Protein AF-A0A954WSJ5-F1 (afdb_monomer)

Foldseek 3Di:
DDDDPVNVVVVVVVVVVPPPPPVPPPVPDQFDQLQQVARATPRPRAHWDWDPPDWDWDAFDPPRHIHTDAPPPTTDTGRPDDPVPQPVPVPDDDDDDDDDDDPDLPDQKDFPDDDPVPAAWTFIDGSHDTDTDGHDDPDD

Solvent-accessible surface area (backbone atoms only — not comparable to full-atom values): 9250 Å² total; per-residue (Å²): 137,84,83,50,70,70,59,53,52,53,53,54,54,59,65,61,69,67,61,73,84,70,69,62,74,65,77,86,57,70,67,42,76,57,25,65,82,47,69,47,23,77,70,57,70,46,71,46,50,63,45,75,67,78,89,45,66,42,86,35,62,92,94,55,57,28,21,71,54,63,86,78,81,69,42,48,82,41,74,75,88,57,74,89,74,49,53,89,79,63,89,51,89,85,86,88,87,82,89,84,86,74,98,65,72,83,49,70,63,47,75,80,45,68,45,59,86,97,72,37,37,36,40,30,39,46,55,85,45,79,48,80,49,65,57,77,76,81,88,129

Sequence (140 aa):
MKISIFTLVVAIHFLFVLGSANAALVHGLISYWDFDGTLIDSQGGYATAHNGGTPAFAAGQAGFGLAVDLDGIDDYVDVTEMNQYDFGSMGSGFSVSAWFKVDGFTKSWQAIIAKGEGSSWRLAILTSHCLWRCKPPPAI

Secondary structure (DSSP, 8-state):
----HHHHHHHHHHHHTTS-----TTTT-------SSS-B-TTT-PBPEEESSSPEEEE-STTS-EEEE--SSS-EEE----GGG-TTSSSS----------S---SSEEEEEEETTTTSEEEEEETTEEEEE-PPPPP-

pLDDT: mean 78.12, std 13.41, range [48.0, 96.12]

Structure (mmCIF, N/CA/C/O backbone):
data_AF-A0A954WSJ5-F1
#
_entry.id   AF-A0A954WSJ5-F1
#
loop_
_atom_site.group_PDB
_atom_site.id
_atom_site.type_symbol
_atom_site.label_atom_id
_atom_site.label_alt_id
_atom_site.label_comp_id
_atom_site.label_asym_id
_atom_site.label_entity_id
_atom_site.label_seq_id
_atom_site.pdbx_PDB_ins_code
_atom_site.Cartn_x
_atom_site.Cartn_y
_atom_site.Cartn_z
_atom_site.occupancy
_atom_site.B_iso_or_equiv
_atom_site.auth_seq_id
_atom_site.auth_comp_id
_atom_site.auth_asym_id
_atom_site.auth_atom_id
_atom_site.pdbx_PDB_model_num
ATOM 1 N N . MET A 1 1 ? -44.072 0.764 -46.571 1.00 50.84 1 MET A N 1
ATOM 2 C CA . MET A 1 1 ? -42.862 1.301 -45.914 1.00 50.84 1 MET A CA 1
ATOM 3 C C . MET A 1 1 ? -41.683 0.412 -46.302 1.00 50.84 1 MET A C 1
ATOM 5 O O . MET A 1 1 ? -41.645 -0.726 -45.860 1.00 50.84 1 MET A O 1
ATOM 9 N N . LYS A 1 2 ? -40.808 0.848 -47.222 1.00 56.06 2 LYS A N 1
ATOM 10 C CA . LYS A 1 2 ? -39.626 0.074 -47.651 1.00 56.06 2 LYS A CA 1
ATOM 11 C C . LYS A 1 2 ? -38.428 0.538 -46.824 1.00 56.06 2 LYS A C 1
ATOM 13 O O . LYS A 1 2 ? -37.977 1.664 -47.002 1.00 56.06 2 LYS A O 1
ATOM 18 N N . ILE A 1 3 ? -37.959 -0.299 -45.904 1.00 51.62 3 ILE A N 1
ATOM 19 C CA . ILE A 1 3 ? -36.728 -0.039 -45.149 1.00 51.62 3 ILE A CA 1
ATOM 20 C C . ILE A 1 3 ? -35.553 -0.318 -46.091 1.00 51.62 3 ILE A C 1
ATOM 22 O O . ILE A 1 3 ? -35.470 -1.397 -46.676 1.00 51.62 3 ILE A O 1
ATOM 26 N N . SER A 1 4 ? -34.689 0.677 -46.294 1.00 70.75 4 SER A N 1
ATOM 27 C CA . SER A 1 4 ? -33.512 0.551 -47.156 1.00 70.75 4 SER A CA 1
ATOM 28 C C . SER A 1 4 ? -32.434 -0.283 -46.464 1.00 70.75 4 SER A C 1
ATOM 30 O O . SER A 1 4 ? -32.201 -0.131 -45.265 1.00 70.75 4 SER A O 1
ATOM 32 N N . ILE A 1 5 ? -31.722 -1.114 -47.232 1.00 68.00 5 ILE A N 1
ATOM 33 C CA . ILE A 1 5 ? -30.538 -1.855 -46.765 1.00 68.00 5 ILE A CA 1
ATOM 34 C C . ILE A 1 5 ? -29.508 -0.914 -46.126 1.00 68.00 5 ILE A C 1
ATOM 36 O O . ILE A 1 5 ? -28.875 -1.274 -45.141 1.00 68.00 5 ILE A O 1
ATOM 40 N N . PHE A 1 6 ? -29.409 0.325 -46.614 1.00 67.25 6 PHE A N 1
ATOM 41 C CA . PHE A 1 6 ? -28.513 1.334 -46.052 1.00 67.25 6 PHE A CA 1
ATOM 42 C C . PHE A 1 6 ? -28.898 1.713 -44.611 1.00 67.25 6 PHE A C 1
ATOM 44 O O . PHE A 1 6 ? -28.040 1.873 -43.750 1.00 67.25 6 PHE A O 1
ATOM 51 N N . THR A 1 7 ? -30.200 1.775 -44.317 1.00 66.00 7 THR A N 1
ATOM 52 C CA . THR A 1 7 ? -30.729 2.039 -42.971 1.00 66.00 7 THR A CA 1
ATOM 53 C C . THR A 1 7 ? -30.497 0.852 -42.031 1.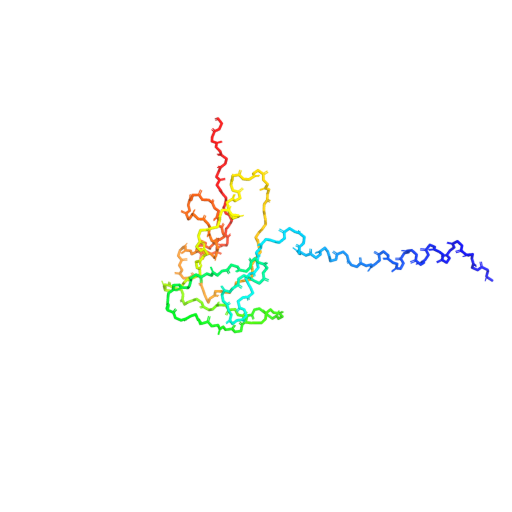00 66.00 7 THR A C 1
ATOM 55 O O . THR A 1 7 ? -30.191 1.051 -40.858 1.00 66.00 7 THR A O 1
ATOM 58 N N . LEU A 1 8 ? -30.578 -0.380 -42.549 1.00 60.38 8 LEU A N 1
ATOM 59 C CA . LEU A 1 8 ? -30.293 -1.601 -41.788 1.00 60.38 8 LEU A CA 1
ATOM 60 C C . LEU A 1 8 ? -28.803 -1.697 -41.406 1.00 60.38 8 LEU A C 1
ATOM 62 O O . LEU A 1 8 ? -28.480 -2.012 -40.266 1.00 60.38 8 LEU A O 1
ATOM 66 N N . VAL A 1 9 ? -27.894 -1.364 -42.331 1.00 65.38 9 VAL A N 1
ATOM 67 C CA . VAL A 1 9 ? -26.439 -1.399 -42.093 1.00 65.38 9 VAL A CA 1
ATOM 68 C C . VAL A 1 9 ? -26.010 -0.343 -41.070 1.00 65.38 9 VAL A C 1
ATOM 70 O O . VAL A 1 9 ? -25.205 -0.652 -40.194 1.00 65.38 9 VAL A O 1
ATOM 73 N N . VAL A 1 10 ? -26.573 0.870 -41.119 1.00 63.75 10 VAL A N 1
ATOM 74 C CA . VAL A 1 10 ? -26.288 1.927 -40.129 1.00 63.75 10 VAL A CA 1
ATOM 75 C C . VAL A 1 10 ? -26.803 1.544 -38.737 1.00 63.75 10 VAL A C 1
ATOM 77 O O . VAL A 1 10 ? -26.084 1.730 -37.760 1.00 63.75 10 VAL A O 1
ATOM 80 N N . ALA A 1 11 ? -27.996 0.946 -38.634 1.00 60.50 11 ALA A N 1
ATOM 81 C CA . ALA A 1 11 ? -28.541 0.483 -37.355 1.00 60.50 11 ALA A CA 1
ATOM 82 C C . ALA A 1 11 ? -27.700 -0.647 -36.731 1.00 60.50 11 ALA A C 1
ATOM 84 O O . ALA A 1 11 ? -27.452 -0.630 -35.528 1.00 60.50 11 ALA A O 1
ATOM 85 N N . ILE A 1 12 ? -27.202 -1.587 -37.546 1.00 59.19 12 ILE A N 1
ATOM 86 C CA . ILE A 1 12 ? -26.319 -2.674 -37.089 1.00 59.19 12 ILE A CA 1
ATOM 87 C C . ILE A 1 12 ? -24.956 -2.128 -36.634 1.00 59.19 12 ILE A C 1
ATOM 89 O O . ILE A 1 12 ? -24.457 -2.552 -35.596 1.00 59.19 12 ILE A O 1
ATOM 93 N N . HIS A 1 13 ? -24.379 -1.145 -37.336 1.00 55.84 13 HIS A N 1
ATOM 94 C CA . HIS A 1 13 ? -23.142 -0.493 -36.884 1.00 55.84 13 HIS A CA 1
ATOM 95 C C . HIS A 1 13 ? -23.346 0.276 -35.569 1.00 55.84 13 HIS A C 1
ATOM 97 O O . HIS A 1 13 ? -22.487 0.220 -34.696 1.00 55.84 13 HIS A O 1
ATOM 103 N N . PHE A 1 14 ? -24.496 0.934 -35.380 1.00 54.94 14 PHE A N 1
ATOM 104 C CA . PHE A 1 14 ? -24.811 1.635 -34.128 1.00 54.94 14 PHE A CA 1
ATOM 105 C C . PHE A 1 14 ? -25.040 0.675 -32.945 1.00 54.94 14 PHE A C 1
ATOM 107 O O . PHE A 1 14 ? -24.695 1.003 -31.814 1.00 54.94 14 PHE A O 1
ATOM 114 N N . LEU A 1 15 ? -25.557 -0.532 -33.205 1.00 53.38 15 LEU A N 1
ATOM 115 C CA . LEU A 1 15 ? -25.706 -1.607 -32.214 1.00 53.38 15 LEU A CA 1
ATOM 116 C C . LEU A 1 15 ? -24.367 -2.249 -31.803 1.00 53.38 15 LEU A C 1
ATOM 118 O O . LEU A 1 15 ? -24.257 -2.727 -30.678 1.00 53.38 15 LEU A O 1
ATOM 122 N N . PHE A 1 16 ? -23.340 -2.223 -32.661 1.00 51.03 16 PHE A N 1
ATOM 123 C CA . PHE A 1 16 ? -21.997 -2.744 -32.347 1.00 51.03 16 PHE A CA 1
ATOM 124 C C . PHE A 1 16 ? -21.085 -1.745 -31.610 1.00 51.03 16 PHE A C 1
ATOM 126 O O . PHE A 1 16 ? -20.122 -2.160 -30.971 1.00 51.03 16 PHE A O 1
ATOM 133 N N . VAL A 1 17 ? -21.385 -0.441 -31.646 1.00 55.03 17 VAL A N 1
ATOM 134 C CA . VAL A 1 17 ? -20.586 0.607 -30.968 1.00 55.03 17 VAL A CA 1
ATOM 135 C C . VAL A 1 17 ? -21.009 0.816 -29.499 1.00 55.03 17 VAL A C 1
ATOM 137 O O . VAL A 1 17 ? -20.375 1.563 -28.762 1.00 55.03 17 VAL A O 1
ATOM 140 N N . LEU A 1 18 ? -22.019 0.082 -29.022 1.00 52.56 18 LEU A N 1
ATOM 141 C CA . LEU A 1 18 ? -22.373 -0.014 -27.598 1.00 52.56 18 LEU A CA 1
ATOM 142 C C . LEU A 1 18 ? -21.604 -1.124 -26.862 1.00 52.56 18 LEU A C 1
ATOM 144 O O . LEU A 1 18 ? -21.992 -1.529 -25.768 1.00 52.56 18 LEU A O 1
ATOM 148 N N . GLY A 1 19 ? -20.514 -1.632 -27.444 1.00 49.47 19 GLY A N 1
ATOM 149 C CA . GLY A 1 19 ? -19.517 -2.358 -26.671 1.00 49.47 19 GLY A CA 1
ATOM 150 C C . GLY A 1 19 ? -18.912 -1.383 -25.674 1.00 49.47 19 GLY A C 1
ATOM 151 O O . GLY A 1 19 ? -18.166 -0.487 -26.065 1.00 49.47 19 GLY A O 1
ATOM 152 N N . SER A 1 20 ? -19.280 -1.513 -24.400 1.00 56.25 20 SER A N 1
ATOM 153 C CA . SER A 1 20 ? -18.702 -0.744 -23.307 1.00 56.25 20 SER A CA 1
ATOM 154 C C . SER A 1 20 ? -17.189 -0.749 -23.484 1.00 56.25 20 SER A C 1
ATOM 156 O O . SER A 1 20 ? -16.576 -1.818 -23.498 1.00 56.25 20 SER A O 1
ATOM 158 N N . ALA A 1 21 ? -16.579 0.428 -23.613 1.00 48.00 21 ALA A N 1
ATOM 159 C CA . ALA A 1 21 ? -15.143 0.579 -23.461 1.00 48.00 21 ALA A CA 1
ATOM 160 C C . ALA A 1 21 ? -14.794 0.345 -21.983 1.00 48.00 21 ALA A C 1
ATOM 162 O O . ALA A 1 21 ? -14.365 1.246 -21.272 1.00 48.00 21 ALA A O 1
ATOM 163 N N . ASN A 1 22 ? -14.989 -0.884 -21.504 1.00 50.62 22 ASN A N 1
ATOM 164 C CA . ASN A 1 22 ? -14.174 -1.420 -20.437 1.00 50.62 22 ASN A CA 1
ATOM 165 C C . ASN A 1 22 ? -12.799 -1.589 -21.074 1.00 50.62 22 ASN A C 1
ATOM 167 O O . ASN A 1 22 ? -12.459 -2.665 -21.562 1.00 50.62 22 ASN A O 1
ATOM 171 N N . ALA A 1 23 ? -12.043 -0.491 -21.164 1.00 49.16 23 ALA A N 1
ATOM 172 C CA . ALA A 1 23 ? -10.608 -0.5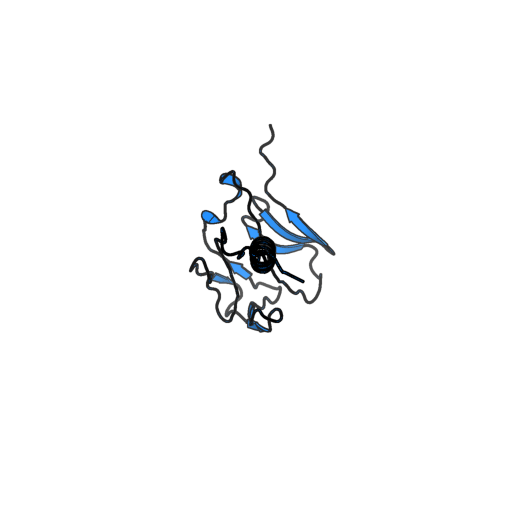89 -21.319 1.00 49.16 23 ALA A CA 1
ATOM 173 C C . ALA A 1 23 ? -10.170 -1.483 -20.165 1.00 49.16 23 ALA A C 1
ATOM 175 O O . ALA A 1 23 ? -10.242 -1.082 -19.003 1.00 49.16 23 ALA A O 1
ATOM 176 N N . ALA A 1 24 ? -9.876 -2.744 -20.474 1.00 57.38 24 ALA A N 1
ATOM 177 C CA . ALA A 1 24 ? -9.422 -3.680 -19.477 1.00 57.38 24 ALA A CA 1
ATOM 178 C C . ALA A 1 24 ? -8.190 -3.018 -18.857 1.00 57.38 24 ALA A C 1
ATOM 180 O O . ALA A 1 24 ? -7.208 -2.775 -19.562 1.00 57.38 24 ALA A O 1
ATOM 181 N N . LEU A 1 25 ? -8.258 -2.688 -17.561 1.00 62.03 25 LEU A N 1
ATOM 182 C CA . LEU A 1 25 ? -7.168 -2.051 -16.806 1.00 62.03 25 LEU A CA 1
ATOM 183 C C . LEU A 1 25 ? -5.857 -2.858 -16.870 1.00 62.03 25 LEU A C 1
ATOM 185 O O . LEU A 1 25 ? -4.827 -2.401 -16.405 1.00 62.03 25 LEU A O 1
ATOM 189 N N . VAL A 1 26 ? -5.908 -4.040 -17.482 1.00 64.69 26 VAL A N 1
ATOM 190 C CA . VAL A 1 26 ? -4.828 -4.963 -17.806 1.00 64.69 26 VAL A CA 1
ATOM 191 C C . VAL A 1 26 ? -3.770 -4.346 -18.732 1.00 64.69 26 VAL A C 1
ATOM 193 O O . VAL A 1 26 ? -2.600 -4.704 -18.626 1.00 64.69 26 VAL A O 1
ATOM 196 N N . HIS A 1 27 ? -4.115 -3.418 -19.638 1.00 73.62 27 HIS A N 1
ATOM 197 C CA . HIS A 1 27 ? -3.100 -2.859 -20.542 1.00 73.62 27 HIS A CA 1
ATOM 198 C C . HIS A 1 27 ? -2.219 -1.828 -19.818 1.00 73.62 27 HIS A C 1
ATOM 200 O O . HIS A 1 27 ? -2.632 -0.693 -19.591 1.00 73.62 27 HIS A O 1
ATOM 206 N N . GLY A 1 28 ? -0.998 -2.241 -19.465 1.00 79.69 28 GLY A N 1
ATOM 207 C CA . GLY A 1 28 ? -0.055 -1.446 -18.669 1.00 79.69 28 GLY A CA 1
ATOM 208 C C . GLY A 1 28 ? -0.095 -1.738 -17.164 1.00 79.69 28 GLY A C 1
ATOM 209 O O . GLY A 1 28 ? 0.627 -1.086 -16.412 1.00 79.69 28 GLY A O 1
ATOM 210 N N . LEU A 1 29 ? -0.895 -2.716 -16.721 1.00 86.19 29 LEU A N 1
ATOM 211 C CA . LEU A 1 29 ? -0.852 -3.224 -15.352 1.00 86.19 29 LEU A CA 1
ATOM 212 C C . LEU A 1 29 ? 0.423 -4.047 -15.163 1.00 86.19 29 LEU A C 1
ATOM 214 O O . LEU A 1 29 ? 0.615 -5.057 -15.832 1.00 86.19 29 LEU A O 1
ATOM 218 N N . ILE A 1 30 ? 1.291 -3.605 -14.259 1.00 84.38 30 ILE A N 1
ATOM 219 C CA . ILE A 1 30 ? 2.564 -4.287 -13.974 1.00 84.38 30 ILE A CA 1
ATOM 220 C C . ILE A 1 30 ? 2.543 -5.070 -12.659 1.00 84.38 30 ILE A C 1
ATOM 222 O O . ILE A 1 30 ? 3.467 -5.831 -12.398 1.00 84.38 30 ILE A O 1
ATOM 226 N N . SER A 1 31 ? 1.531 -4.844 -11.816 1.00 87.12 31 SER A N 1
ATOM 227 C CA . SER A 1 31 ? 1.410 -5.471 -10.502 1.00 87.12 31 SER A CA 1
ATOM 228 C C . SER A 1 31 ? -0.024 -5.388 -9.981 1.00 87.12 31 SER A C 1
ATOM 230 O O . SER A 1 31 ? -0.671 -4.348 -10.130 1.00 87.12 31 SER A O 1
ATOM 232 N N . TYR A 1 32 ? -0.517 -6.470 -9.375 1.00 89.56 32 TYR A N 1
ATOM 233 C CA . TYR A 1 32 ? -1.838 -6.547 -8.755 1.00 89.56 32 TYR A CA 1
ATOM 234 C C . TYR A 1 32 ? -1.837 -7.507 -7.561 1.00 89.56 32 TYR A C 1
ATOM 236 O O . TYR A 1 32 ? -1.742 -8.729 -7.700 1.00 89.56 32 TYR A O 1
ATOM 244 N N . TRP A 1 33 ? -2.000 -6.927 -6.379 1.00 90.19 33 TRP A N 1
ATOM 245 C CA . TRP A 1 33 ? -2.083 -7.639 -5.111 1.00 90.19 33 TRP A CA 1
ATOM 246 C C . TRP A 1 33 ? -3.555 -7.745 -4.723 1.00 90.19 33 TRP A C 1
ATOM 248 O O . TRP A 1 33 ? -4.150 -6.764 -4.274 1.00 90.19 33 TRP A O 1
ATOM 258 N N . ASP A 1 34 ? -4.155 -8.906 -4.976 1.00 91.44 34 ASP A N 1
ATOM 259 C CA . ASP A 1 34 ? -5.550 -9.183 -4.616 1.00 91.44 34 ASP A CA 1
ATOM 260 C C . ASP A 1 34 ? -5.705 -9.517 -3.126 1.00 91.44 34 ASP A C 1
ATOM 262 O O . ASP A 1 34 ? -6.739 -9.218 -2.539 1.00 91.44 34 ASP A O 1
ATOM 266 N N . PHE A 1 35 ? -4.650 -10.059 -2.510 1.00 93.19 35 PHE A N 1
ATOM 267 C CA . PHE A 1 35 ? -4.620 -10.527 -1.129 1.00 93.19 35 PHE A CA 1
ATOM 268 C C . PHE A 1 35 ? -5.697 -11.573 -0.811 1.00 93.19 35 PHE A C 1
ATOM 270 O O . PHE A 1 35 ? -6.167 -11.669 0.326 1.00 93.19 35 PHE A O 1
ATOM 277 N N . ASP A 1 36 ? -6.047 -12.409 -1.795 1.00 93.12 36 ASP A N 1
ATOM 278 C CA . ASP A 1 36 ? -7.060 -13.455 -1.628 1.00 93.12 36 ASP A CA 1
ATOM 279 C C . ASP A 1 36 ? -6.459 -14.725 -0.996 1.00 93.12 36 ASP A C 1
ATOM 281 O O . ASP A 1 36 ? 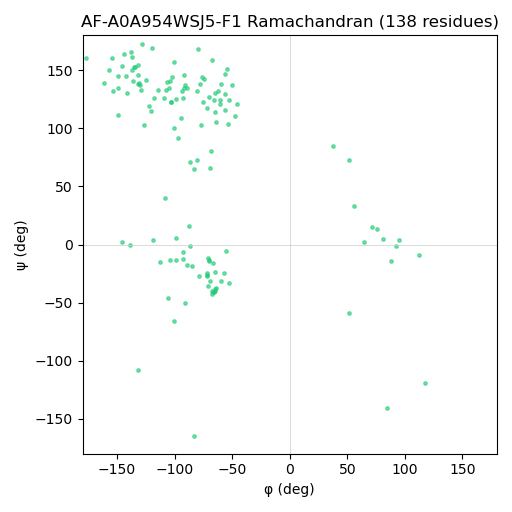-6.314 -15.777 -1.617 1.00 93.12 36 ASP A O 1
ATOM 285 N N . GLY A 1 37 ? -6.012 -14.595 0.258 1.00 92.00 37 GLY A N 1
ATOM 286 C CA . GLY A 1 37 ? -5.387 -15.677 1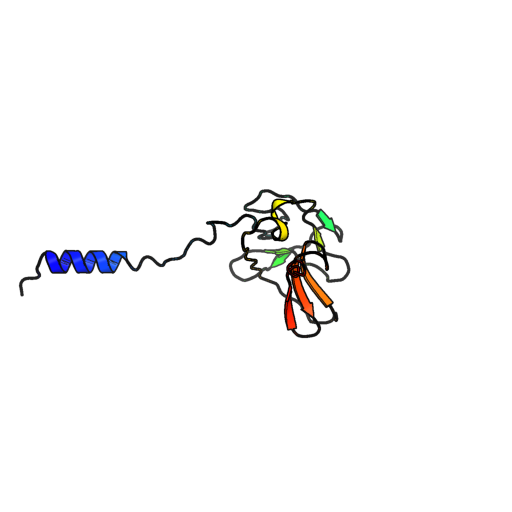.029 1.00 92.00 37 GLY A CA 1
ATOM 287 C C . GLY A 1 37 ? -3.907 -15.921 0.717 1.00 92.00 37 GLY A C 1
ATOM 288 O O . GLY A 1 37 ? -3.308 -16.851 1.260 1.00 92.00 37 GLY A O 1
ATOM 289 N N . THR A 1 38 ? -3.294 -15.094 -0.133 1.00 90.06 38 THR A N 1
ATOM 290 C CA . THR A 1 38 ? -1.852 -15.118 -0.405 1.00 90.06 38 THR A CA 1
ATOM 291 C C . THR A 1 38 ? -1.289 -13.700 -0.456 1.00 90.06 38 THR A C 1
ATOM 293 O O . THR A 1 38 ? -2.028 -12.737 -0.637 1.00 90.06 38 THR A O 1
ATOM 296 N N . LEU A 1 39 ? 0.031 -13.567 -0.318 1.00 89.75 39 LEU A N 1
ATOM 297 C CA . LEU A 1 39 ? 0.746 -12.306 -0.534 1.00 89.75 39 LEU A CA 1
ATOM 298 C C . LEU A 1 39 ? 1.582 -12.360 -1.819 1.00 89.75 39 LEU A C 1
ATOM 300 O O . LEU A 1 39 ? 2.744 -11.964 -1.844 1.00 89.75 39 LEU A O 1
ATOM 304 N N . ILE A 1 40 ? 1.030 -12.965 -2.867 1.00 87.75 40 ILE A N 1
ATOM 305 C CA . ILE A 1 40 ? 1.693 -13.093 -4.163 1.00 87.75 40 ILE A CA 1
ATOM 306 C C . ILE A 1 40 ? 1.043 -12.103 -5.122 1.00 87.75 40 ILE A C 1
ATOM 308 O O . ILE A 1 40 ? -0.180 -12.015 -5.198 1.00 87.75 40 ILE A O 1
ATOM 312 N N . ASP A 1 41 ? 1.859 -11.373 -5.876 1.00 88.06 41 ASP A N 1
ATOM 313 C CA . ASP A 1 41 ? 1.368 -10.543 -6.969 1.00 88.06 41 ASP A CA 1
ATOM 314 C C . ASP A 1 41 ? 0.755 -11.433 -8.055 1.00 88.06 41 ASP A C 1
ATOM 316 O O . ASP A 1 41 ? 1.456 -12.193 -8.729 1.00 88.06 41 ASP A O 1
ATOM 320 N N . SER A 1 42 ? -0.554 -11.318 -8.249 1.00 88.38 42 SER A N 1
ATOM 321 C CA . SER A 1 42 ? -1.317 -12.124 -9.205 1.00 88.38 42 SER A CA 1
ATOM 322 C C . SER A 1 42 ? -1.018 -11.791 -10.676 1.00 88.38 42 SER A C 1
ATOM 324 O O . SER A 1 42 ? -1.377 -12.565 -11.563 1.00 88.38 42 SER A O 1
ATOM 326 N N . GLN A 1 43 ? -0.362 -10.657 -10.960 1.00 86.25 43 GLN A N 1
ATOM 327 C CA . GLN A 1 43 ? 0.047 -10.258 -12.314 1.00 86.25 43 GLN A CA 1
ATOM 328 C C . GLN A 1 43 ? 1.549 -10.421 -12.526 1.00 86.25 43 GLN A C 1
ATOM 330 O O . GLN A 1 43 ? 1.977 -10.958 -13.545 1.00 86.25 43 GLN A O 1
ATOM 335 N N . GLY A 1 44 ? 2.348 -9.957 -11.567 1.00 77.56 44 GLY A N 1
ATOM 336 C CA . GLY A 1 44 ? 3.806 -9.947 -11.654 1.00 77.56 44 GLY A CA 1
ATOM 337 C C . GLY A 1 44 ? 4.499 -11.211 -11.130 1.00 77.56 44 GLY A C 1
ATOM 338 O O . GLY A 1 44 ? 5.663 -11.445 -11.450 1.00 77.56 44 GLY A O 1
ATOM 339 N N . GLY A 1 45 ? 3.812 -12.042 -10.335 1.00 74.62 45 GLY A N 1
ATOM 340 C CA . GLY A 1 45 ? 4.375 -13.257 -9.726 1.00 74.62 45 GLY A CA 1
ATOM 341 C C . GLY A 1 45 ? 5.389 -12.991 -8.607 1.00 74.62 45 GLY A C 1
ATOM 342 O O . GLY A 1 45 ? 6.152 -13.875 -8.219 1.00 74.62 45 GLY A O 1
ATOM 343 N N . TYR A 1 46 ? 5.429 -11.763 -8.107 1.00 76.38 46 TYR A N 1
ATOM 344 C CA . TYR A 1 46 ? 6.360 -11.306 -7.092 1.00 76.38 46 TYR A CA 1
ATOM 345 C C . TYR A 1 46 ? 5.911 -11.727 -5.692 1.00 76.38 46 TYR A C 1
ATOM 347 O O . TYR A 1 46 ? 4.754 -11.541 -5.319 1.00 76.38 46 TYR A O 1
ATOM 355 N N . ALA A 1 47 ? 6.837 -12.283 -4.910 1.00 66.19 47 ALA A N 1
ATOM 356 C CA . ALA A 1 47 ? 6.600 -12.629 -3.514 1.00 66.19 47 ALA A CA 1
ATOM 357 C C . ALA A 1 47 ? 6.980 -11.457 -2.601 1.00 66.19 47 ALA A C 1
ATOM 359 O O . ALA A 1 47 ? 8.029 -10.837 -2.782 1.00 66.19 47 ALA A O 1
ATOM 360 N N . THR A 1 48 ? 6.146 -11.182 -1.604 1.00 70.75 48 THR A N 1
ATOM 361 C CA . THR A 1 48 ? 6.446 -10.229 -0.527 1.00 70.75 48 THR A CA 1
ATOM 362 C C . THR A 1 48 ? 6.885 -10.928 0.745 1.00 70.75 48 THR A C 1
ATOM 364 O O . THR A 1 48 ? 6.491 -12.066 1.007 1.00 70.75 48 THR A O 1
ATOM 367 N N . ALA A 1 49 ? 7.606 -10.201 1.592 1.00 72.69 49 ALA A N 1
ATOM 368 C CA . ALA A 1 49 ? 7.710 -10.533 3.002 1.00 72.69 49 ALA A CA 1
ATOM 369 C C . ALA A 1 49 ? 6.570 -9.843 3.765 1.00 72.69 49 ALA A C 1
ATOM 371 O O . ALA A 1 49 ? 6.304 -8.663 3.554 1.00 72.69 49 ALA A O 1
ATOM 372 N N . HIS A 1 50 ? 5.904 -10.565 4.661 1.00 81.38 50 HIS A N 1
ATOM 373 C CA . HIS A 1 50 ? 5.080 -9.939 5.689 1.00 81.38 50 HIS A CA 1
ATOM 374 C C . HIS A 1 50 ? 5.916 -9.769 6.945 1.00 81.38 50 HIS A C 1
ATOM 376 O O . HIS A 1 50 ? 6.599 -10.703 7.372 1.00 81.38 50 HIS A O 1
ATOM 382 N N . ASN A 1 51 ? 5.862 -8.575 7.515 1.00 78.50 51 ASN A N 1
ATOM 383 C CA . ASN A 1 51 ? 6.357 -8.320 8.855 1.00 78.50 51 ASN A CA 1
ATOM 384 C C . ASN A 1 51 ? 5.163 -8.254 9.811 1.00 78.50 51 ASN A C 1
ATOM 386 O O . ASN A 1 51 ? 4.113 -7.782 9.385 1.00 78.50 51 ASN A O 1
ATOM 390 N N . GLY A 1 52 ? 5.332 -8.751 11.040 1.00 74.12 52 GLY A N 1
ATOM 391 C CA . GLY A 1 52 ? 4.237 -8.945 12.007 1.00 74.12 52 GLY A CA 1
ATOM 392 C C . GLY A 1 52 ? 3.904 -10.410 12.336 1.00 74.12 52 GLY A C 1
ATOM 393 O O . GLY A 1 52 ? 3.209 -10.714 13.302 1.00 74.12 52 GLY A O 1
ATOM 394 N N . GLY A 1 53 ? 4.490 -11.369 11.605 1.00 81.44 53 GLY A N 1
ATOM 395 C CA . GLY A 1 53 ? 4.376 -12.802 11.895 1.00 81.44 53 GLY A CA 1
ATOM 396 C C . GLY A 1 53 ? 3.699 -13.594 10.780 1.00 81.44 53 GLY A C 1
ATOM 397 O O . GLY A 1 53 ? 4.247 -13.706 9.686 1.00 81.44 53 GLY A O 1
ATOM 398 N N . THR A 1 54 ? 2.563 -14.234 11.075 1.00 84.38 54 THR A N 1
ATOM 399 C CA . THR A 1 54 ? 1.774 -14.957 10.059 1.00 84.38 54 THR A CA 1
ATOM 400 C C . THR A 1 54 ? 0.711 -14.019 9.496 1.00 84.38 54 THR A C 1
ATOM 402 O O . THR A 1 54 ? -0.078 -13.518 10.294 1.00 84.38 54 THR A O 1
ATOM 405 N N . PRO A 1 55 ? 0.629 -13.832 8.164 1.00 87.81 55 PRO A N 1
ATOM 406 C CA . PRO A 1 55 ? -0.362 -12.946 7.567 1.00 87.81 55 PRO A CA 1
ATOM 407 C C . PRO A 1 55 ? -1.785 -13.334 7.964 1.00 87.81 55 PRO A C 1
ATOM 409 O O . PRO A 1 55 ? -2.189 -14.492 7.805 1.00 87.81 55 PRO A O 1
ATOM 412 N N . ALA A 1 56 ? -2.547 -12.356 8.439 1.00 92.94 56 ALA A N 1
ATOM 413 C CA . ALA A 1 56 ? -3.978 -12.485 8.644 1.00 92.94 56 ALA A CA 1
ATOM 414 C C . ALA A 1 56 ? -4.735 -12.029 7.389 1.00 92.94 56 ALA A C 1
ATOM 416 O O . ALA A 1 56 ? -4.322 -11.106 6.684 1.00 92.94 56 ALA A O 1
ATOM 417 N N . PHE A 1 57 ? -5.861 -12.686 7.114 1.00 94.50 57 PHE A N 1
ATOM 418 C CA . PHE A 1 57 ? -6.754 -12.331 6.015 1.00 94.50 57 PHE A CA 1
ATOM 419 C C . PHE A 1 57 ? -8.189 -12.231 6.523 1.00 94.50 57 PHE A C 1
ATOM 421 O O . PHE A 1 57 ? -8.656 -13.091 7.275 1.00 94.50 57 PHE A O 1
ATOM 428 N N . ALA A 1 58 ? -8.896 -11.199 6.075 1.00 95.38 58 ALA A N 1
ATOM 429 C CA . ALA A 1 58 ? -10.285 -10.929 6.422 1.00 95.38 58 ALA A CA 1
ATOM 430 C C . ALA A 1 58 ? -11.126 -10.712 5.158 1.00 95.38 58 ALA A C 1
ATOM 432 O O . ALA A 1 58 ? -10.601 -10.639 4.049 1.00 95.38 58 ALA A O 1
ATOM 433 N N . ALA A 1 59 ? -12.449 -10.611 5.307 1.00 95.62 59 ALA A N 1
ATOM 434 C CA . ALA A 1 59 ? -13.323 -10.287 4.182 1.00 95.62 59 ALA A CA 1
ATOM 435 C C . ALA A 1 59 ? -12.953 -8.913 3.595 1.00 95.62 59 ALA A C 1
ATOM 437 O O . ALA A 1 59 ? -12.994 -7.900 4.298 1.00 95.62 59 ALA A O 1
ATOM 438 N N . GLY A 1 60 ? -12.600 -8.895 2.310 1.00 94.50 60 GLY A N 1
ATOM 439 C CA . GLY A 1 60 ? -12.216 -7.694 1.589 1.00 94.50 60 GLY A CA 1
ATOM 440 C C . GLY A 1 60 ? -13.410 -6.893 1.075 1.00 94.50 60 GLY A C 1
ATOM 441 O O . GLY A 1 60 ? -14.566 -7.078 1.472 1.00 94.50 60 GLY A O 1
ATOM 442 N N . GLN A 1 61 ? -13.121 -5.978 0.150 1.00 92.44 61 GLN A N 1
ATOM 443 C CA . GLN A 1 61 ? -14.152 -5.218 -0.549 1.00 92.44 61 GLN A CA 1
ATOM 444 C C . GLN A 1 61 ? -15.087 -6.168 -1.311 1.00 92.44 61 GLN A C 1
ATOM 446 O O . GLN A 1 61 ? -14.643 -7.108 -1.970 1.00 92.44 61 GLN A O 1
ATOM 451 N N . ALA A 1 62 ? -16.396 -5.902 -1.263 1.00 91.50 62 ALA A N 1
ATOM 452 C CA . ALA A 1 62 ? -17.386 -6.732 -1.944 1.00 91.50 62 ALA A CA 1
ATOM 453 C C . ALA A 1 62 ? -17.038 -6.915 -3.434 1.00 91.50 62 ALA A C 1
ATOM 455 O O . ALA A 1 62 ? -16.872 -5.937 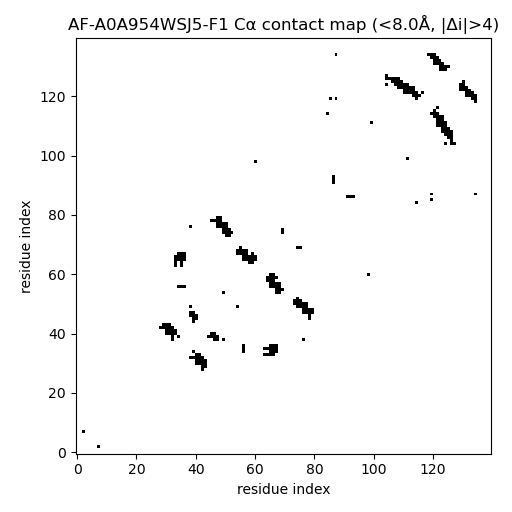-4.164 1.00 91.50 62 ALA A O 1
ATOM 456 N N . GLY A 1 63 ? -16.939 -8.175 -3.868 1.00 90.56 63 GLY A N 1
ATOM 457 C CA . GLY A 1 63 ? -16.547 -8.546 -5.232 1.00 90.56 63 GLY A CA 1
ATOM 458 C C . GLY A 1 63 ? -15.049 -8.796 -5.447 1.00 90.56 63 GLY A C 1
ATOM 459 O O . GLY A 1 63 ? -14.688 -9.165 -6.559 1.00 90.56 63 GLY A O 1
ATOM 460 N N . PHE A 1 64 ? -14.203 -8.638 -4.420 1.00 89.38 64 PHE A N 1
ATOM 461 C CA . PHE A 1 64 ? -12.743 -8.798 -4.520 1.00 89.38 64 PHE A CA 1
ATOM 462 C C . PHE A 1 64 ? -12.149 -9.911 -3.636 1.00 89.38 64 PHE A C 1
ATOM 464 O O . PHE A 1 64 ? -10.940 -10.085 -3.647 1.00 89.38 64 PHE A O 1
ATOM 471 N N . GLY A 1 65 ? -12.970 -10.685 -2.916 1.00 94.06 65 GLY A N 1
ATOM 472 C CA . GLY A 1 65 ? -12.493 -11.811 -2.098 1.00 94.06 65 GLY A CA 1
ATOM 473 C C . GLY A 1 65 ? -12.016 -11.386 -0.709 1.00 94.06 65 GLY A C 1
ATOM 474 O O . GLY A 1 65 ? -12.671 -10.571 -0.048 1.00 94.06 65 GLY A O 1
ATOM 475 N N . LEU A 1 66 ? -10.926 -11.988 -0.238 1.00 96.12 66 LEU A N 1
ATOM 476 C CA . LEU A 1 66 ? -10.266 -11.601 1.006 1.00 96.12 66 LEU A CA 1
ATOM 477 C C . LEU A 1 66 ? -9.386 -10.355 0.813 1.00 96.12 66 LEU A C 1
ATOM 479 O O . LEU A 1 66 ? -9.148 -9.888 -0.295 1.00 96.12 66 LEU A O 1
ATOM 483 N N . ALA A 1 67 ? -8.944 -9.785 1.926 1.00 95.31 67 ALA A N 1
ATOM 484 C CA . ALA A 1 67 ? -7.926 -8.750 1.983 1.00 95.31 67 ALA A CA 1
ATOM 485 C C . ALA A 1 67 ? -6.935 -9.090 3.097 1.00 95.31 67 ALA A C 1
ATOM 487 O O . ALA A 1 67 ? -7.307 -9.740 4.079 1.00 95.31 67 ALA A O 1
ATOM 488 N N . VAL A 1 68 ? -5.693 -8.624 2.961 1.00 94.50 68 VAL A N 1
ATOM 489 C CA . VAL A 1 68 ? -4.720 -8.685 4.055 1.00 94.50 68 VAL A CA 1
ATOM 490 C C . VAL A 1 68 ? -5.204 -7.791 5.196 1.00 94.50 68 VAL A C 1
ATOM 492 O O . VAL A 1 68 ? -5.603 -6.646 4.969 1.00 94.50 68 VAL A O 1
ATOM 495 N N . ASP A 1 69 ? -5.205 -8.338 6.405 1.00 93.94 69 ASP A N 1
ATOM 496 C CA . ASP A 1 69 ? -5.532 -7.613 7.627 1.00 93.94 69 ASP A CA 1
ATOM 497 C C . ASP A 1 69 ? -4.225 -7.199 8.308 1.00 93.94 69 ASP A C 1
ATOM 499 O O . ASP A 1 69 ? -3.341 -8.033 8.499 1.00 93.94 69 ASP A O 1
ATOM 503 N N . LEU A 1 70 ? -4.084 -5.903 8.588 1.00 91.81 70 LEU A N 1
ATOM 504 C CA . LEU A 1 70 ? -2.887 -5.308 9.181 1.00 91.81 70 LEU A CA 1
ATOM 505 C C . LEU A 1 70 ? -3.304 -4.609 10.474 1.00 91.81 70 LEU A C 1
ATOM 507 O O . LEU A 1 70 ? -4.098 -3.665 10.439 1.00 91.81 70 LEU A O 1
ATOM 511 N N . ASP A 1 71 ? -2.748 -5.036 11.604 1.00 87.81 71 ASP A N 1
ATOM 512 C CA . ASP A 1 71 ? -3.207 -4.632 12.938 1.00 87.81 71 ASP A CA 1
ATOM 513 C C . ASP A 1 71 ? -2.909 -3.164 13.323 1.00 87.81 71 ASP A C 1
ATOM 515 O O . ASP A 1 71 ? -3.441 -2.630 14.303 1.00 87.81 71 ASP A O 1
ATOM 519 N N . GLY A 1 72 ? -2.067 -2.479 12.543 1.00 84.88 72 GLY A N 1
ATOM 520 C CA . GLY A 1 72 ? -1.673 -1.088 12.770 1.00 84.88 72 GLY A CA 1
ATOM 521 C C . GLY A 1 72 ? -0.663 -0.879 13.908 1.00 84.88 72 GLY A C 1
ATOM 522 O O . GLY A 1 72 ? -0.469 0.268 14.347 1.00 84.88 72 GLY A O 1
ATOM 523 N N . ILE A 1 73 ? -0.029 -1.951 14.389 1.00 86.12 73 ILE A N 1
ATOM 524 C CA . ILE A 1 73 ? 1.047 -1.942 15.383 1.00 86.12 73 ILE A CA 1
ATOM 525 C C . ILE A 1 73 ? 2.395 -2.112 14.680 1.00 86.12 73 ILE A C 1
ATOM 527 O O . ILE A 1 73 ? 3.189 -1.165 14.684 1.00 86.12 73 ILE A O 1
ATOM 531 N N . ASP A 1 74 ? 2.639 -3.271 14.071 1.00 86.31 74 ASP A N 1
ATOM 532 C CA . ASP A 1 74 ? 3.880 -3.602 13.358 1.00 86.31 74 ASP A CA 1
ATOM 533 C C . ASP A 1 74 ? 3.669 -4.368 12.040 1.00 86.31 74 ASP A C 1
ATOM 535 O O . ASP A 1 74 ? 4.640 -4.596 11.311 1.00 86.31 74 ASP A O 1
ATOM 539 N N . ASP A 1 75 ? 2.416 -4.654 11.678 1.00 90.19 75 ASP A N 1
ATOM 540 C CA . ASP A 1 75 ? 2.076 -5.348 10.443 1.00 90.19 75 ASP A CA 1
ATOM 541 C C . ASP A 1 75 ? 2.308 -4.500 9.184 1.00 90.19 75 ASP A C 1
ATOM 543 O O . ASP A 1 75 ? 1.763 -3.401 9.018 1.00 90.19 75 ASP A O 1
ATOM 547 N N . TYR A 1 76 ? 3.055 -5.054 8.227 1.00 89.56 76 TYR A N 1
ATOM 548 C CA . TYR A 1 76 ? 3.105 -4.540 6.857 1.00 89.56 76 TYR A CA 1
ATOM 549 C C . TYR A 1 76 ? 3.473 -5.625 5.843 1.00 89.56 76 TYR A C 1
ATOM 551 O O . TYR A 1 76 ? 4.031 -6.674 6.172 1.00 89.56 76 TYR A O 1
ATOM 559 N N . VAL A 1 77 ? 3.152 -5.354 4.577 1.00 90.50 77 VAL A N 1
ATOM 560 C CA . VAL A 1 77 ? 3.589 -6.151 3.428 1.00 90.50 77 VAL A CA 1
ATOM 561 C C . VAL A 1 77 ? 4.726 -5.405 2.737 1.00 90.50 77 VAL A C 1
ATOM 563 O O . VAL A 1 77 ? 4.563 -4.257 2.325 1.00 90.50 77 VAL A O 1
ATOM 566 N N . ASP A 1 78 ? 5.879 -6.056 2.621 1.00 88.00 78 ASP A N 1
ATOM 567 C CA . ASP A 1 78 ? 7.076 -5.521 1.981 1.00 88.00 78 ASP A CA 1
ATOM 568 C C . ASP A 1 78 ? 7.348 -6.217 0.651 1.00 88.00 78 ASP A C 1
ATOM 570 O O . ASP A 1 78 ? 7.484 -7.441 0.570 1.00 88.00 78 ASP A O 1
ATOM 574 N N . VAL A 1 79 ? 7.476 -5.412 -0.397 1.00 83.06 79 VAL A N 1
ATOM 575 C CA . VAL A 1 79 ? 7.859 -5.865 -1.728 1.00 83.06 79 VAL A CA 1
ATOM 576 C C . VAL A 1 79 ? 9.363 -5.634 -1.884 1.00 83.06 79 VAL A C 1
ATOM 578 O O . VAL A 1 79 ? 9.805 -4.553 -2.285 1.00 83.06 79 VAL A O 1
ATOM 581 N N . THR A 1 80 ? 10.161 -6.647 -1.540 1.00 72.50 80 THR A N 1
ATOM 582 C CA . THR A 1 80 ? 11.623 -6.526 -1.498 1.00 72.50 80 THR A CA 1
ATOM 583 C C . THR A 1 80 ? 12.214 -6.284 -2.894 1.00 72.50 80 THR A C 1
ATOM 585 O O . THR A 1 80 ? 11.981 -7.054 -3.821 1.00 72.50 80 THR A O 1
ATOM 588 N N . GLU A 1 81 ? 12.975 -5.190 -3.018 1.00 64.81 81 GLU A N 1
ATOM 589 C CA . GLU A 1 81 ? 13.769 -4.750 -4.181 1.00 64.81 81 GLU A CA 1
ATOM 590 C C . GLU A 1 81 ? 13.166 -4.987 -5.574 1.00 64.81 81 GLU A C 1
ATOM 592 O O . GLU A 1 81 ? 13.536 -5.908 -6.301 1.00 64.81 81 GLU A O 1
ATOM 597 N N . MET A 1 82 ? 12.317 -4.055 -6.019 1.00 66.69 82 MET A N 1
ATOM 598 C CA . MET A 1 82 ? 11.820 -4.053 -7.398 1.00 66.69 82 MET A CA 1
ATOM 599 C C . MET A 1 82 ? 12.045 -2.709 -8.082 1.00 66.69 82 MET A C 1
ATOM 601 O O . MET A 1 82 ? 11.309 -1.739 -7.886 1.00 66.69 82 MET A O 1
ATOM 605 N N . ASN A 1 83 ? 13.070 -2.682 -8.936 1.00 72.50 83 ASN A N 1
ATOM 606 C CA . ASN A 1 83 ? 13.416 -1.541 -9.791 1.00 72.50 83 ASN A CA 1
ATOM 607 C C . ASN A 1 83 ? 12.255 -1.115 -10.703 1.00 72.50 83 ASN A C 1
ATOM 609 O O . ASN A 1 83 ? 12.172 0.044 -11.089 1.00 72.50 83 ASN A O 1
ATOM 613 N N . GLN A 1 84 ? 11.321 -2.021 -11.007 1.00 72.75 84 GLN A N 1
ATOM 614 C CA . GLN A 1 84 ? 10.146 -1.727 -11.832 1.00 72.75 84 GLN A CA 1
ATOM 615 C C . GLN A 1 84 ? 9.147 -0.755 -11.182 1.00 72.75 84 GLN A C 1
ATOM 617 O O . GLN A 1 84 ? 8.311 -0.193 -11.881 1.00 72.75 84 GLN A O 1
ATOM 622 N N . TYR A 1 85 ? 9.238 -0.536 -9.863 1.00 74.62 85 TYR A N 1
ATOM 623 C CA . TYR A 1 85 ? 8.439 0.465 -9.144 1.00 74.62 85 TYR A CA 1
ATOM 624 C C . TYR A 1 85 ? 9.201 1.775 -8.903 1.00 74.62 85 TYR A C 1
ATOM 626 O O . TYR A 1 85 ? 8.700 2.673 -8.212 1.00 74.62 85 TYR A O 1
ATOM 634 N N . ASP A 1 86 ? 10.416 1.907 -9.450 1.00 72.88 86 ASP A N 1
ATOM 635 C CA . ASP A 1 86 ? 11.116 3.187 -9.526 1.00 72.88 86 ASP A CA 1
ATOM 636 C C . ASP A 1 86 ? 10.606 4.017 -10.711 1.00 72.88 86 ASP A C 1
ATOM 638 O O . ASP A 1 86 ? 11.272 4.221 -11.725 1.00 72.88 86 ASP A O 1
ATOM 642 N N . PHE A 1 87 ? 9.392 4.539 -10.561 1.00 71.94 87 PHE A N 1
ATOM 643 C CA . PHE A 1 87 ? 8.778 5.412 -11.560 1.00 71.94 87 PHE A CA 1
ATOM 644 C C . PHE A 1 87 ? 9.442 6.797 -11.640 1.00 71.94 87 PHE A C 1
ATOM 646 O O . PHE A 1 87 ? 9.192 7.546 -12.581 1.00 71.94 87 PHE A O 1
ATOM 653 N N . GLY A 1 88 ? 10.287 7.162 -10.666 1.00 61.03 88 GLY A N 1
ATOM 654 C CA . GLY A 1 88 ? 10.961 8.463 -10.632 1.00 61.03 88 GLY A CA 1
ATOM 655 C C . GLY A 1 88 ? 12.060 8.607 -11.687 1.00 61.03 88 GLY A C 1
ATOM 656 O O . GLY A 1 88 ? 12.358 9.723 -12.107 1.00 61.03 88 GLY A O 1
ATOM 657 N N . SER A 1 89 ? 12.626 7.485 -12.134 1.00 57.09 89 SER A N 1
ATOM 658 C CA . SER A 1 89 ? 13.742 7.430 -13.086 1.00 57.09 89 SER A CA 1
ATOM 659 C C . SER A 1 89 ? 13.299 7.155 -14.532 1.00 57.09 89 SER A C 1
ATOM 661 O O . SER A 1 89 ? 14.093 7.313 -15.456 1.00 57.09 89 SER A O 1
ATOM 663 N N . MET A 1 90 ? 12.044 6.738 -14.750 1.00 56.34 90 MET A N 1
ATOM 664 C CA . MET A 1 90 ? 11.600 6.153 -16.026 1.00 56.34 90 MET A CA 1
ATOM 665 C C . MET A 1 90 ? 11.007 7.138 -17.042 1.00 56.34 90 MET A C 1
ATOM 667 O O . MET A 1 90 ? 10.733 6.746 -18.173 1.00 56.34 90 MET A O 1
ATOM 671 N N . GLY A 1 91 ? 10.805 8.412 -16.687 1.00 59.69 91 GLY A N 1
ATOM 672 C CA . GLY A 1 91 ? 10.251 9.420 -17.609 1.00 59.69 91 GLY A CA 1
ATOM 673 C C . GLY A 1 91 ? 8.804 9.158 -18.065 1.00 59.69 91 GLY A C 1
ATOM 674 O O . GLY A 1 91 ? 8.259 9.938 -18.844 1.00 59.69 91 GLY A O 1
ATOM 675 N N . SER A 1 92 ? 8.172 8.092 -17.571 1.00 68.00 92 SER A N 1
ATOM 676 C CA . SER A 1 92 ? 6.784 7.713 -17.809 1.00 68.00 92 SER A CA 1
ATOM 677 C C . SER A 1 92 ? 5.939 7.975 -16.560 1.00 68.00 92 SER A C 1
ATOM 679 O O . SER A 1 92 ? 6.366 7.756 -15.427 1.00 68.00 92 SER A O 1
ATOM 681 N N . GLY A 1 93 ? 4.721 8.480 -16.763 1.00 77.38 93 GLY A N 1
ATOM 682 C CA . GLY A 1 93 ? 3.734 8.576 -15.690 1.00 77.38 93 GLY A CA 1
ATOM 683 C C . GLY A 1 93 ? 3.266 7.189 -15.250 1.00 77.38 93 GLY A C 1
ATOM 684 O O . GLY A 1 93 ? 3.357 6.223 -16.005 1.00 77.38 93 GLY A O 1
ATOM 685 N N . PHE A 1 94 ? 2.727 7.099 -14.039 1.00 82.06 94 PHE A N 1
ATOM 686 C CA . PHE A 1 94 ? 2.163 5.867 -13.498 1.00 82.06 94 PHE A CA 1
ATOM 687 C C . PHE A 1 94 ? 0.851 6.157 -12.771 1.00 82.06 94 PHE A C 1
ATOM 689 O O . PHE A 1 94 ? 0.511 7.309 -12.494 1.00 82.06 94 PHE A O 1
ATOM 696 N N . SER A 1 95 ? 0.092 5.106 -12.483 1.00 85.75 95 SER A N 1
ATOM 697 C CA . SER A 1 95 ? -1.141 5.173 -11.703 1.00 85.75 95 SER A CA 1
ATOM 698 C C . SER A 1 95 ? -1.119 4.101 -10.625 1.00 85.75 95 SER A C 1
ATOM 700 O O . SER A 1 95 ? -0.579 3.018 -10.833 1.00 85.75 95 SER A O 1
ATOM 702 N N . VAL A 1 96 ? -1.703 4.419 -9.474 1.00 87.12 96 VAL A N 1
ATOM 703 C CA . VAL A 1 96 ? -1.882 3.495 -8.353 1.00 87.12 96 VAL A CA 1
ATOM 704 C C . VAL A 1 96 ? -3.347 3.556 -7.946 1.00 87.12 96 VAL A C 1
ATOM 706 O O . VAL A 1 96 ? -3.904 4.643 -7.793 1.00 87.12 96 VAL A O 1
ATOM 709 N N . SER A 1 97 ? -3.964 2.395 -7.762 1.00 88.81 97 SER A N 1
ATOM 710 C CA . SER A 1 97 ? -5.327 2.254 -7.255 1.00 88.81 97 SER A CA 1
ATOM 711 C C . SER A 1 97 ? -5.344 1.207 -6.156 1.00 88.81 97 SER A C 1
ATOM 713 O O . SER A 1 97 ? -4.715 0.163 -6.307 1.00 88.81 97 SER A O 1
ATOM 715 N N . ALA A 1 98 ? -6.080 1.466 -5.081 1.00 89.62 98 ALA A N 1
ATOM 716 C CA . ALA A 1 98 ? -6.217 0.529 -3.979 1.00 89.62 98 ALA A CA 1
ATOM 717 C C . ALA A 1 98 ? -7.588 0.673 -3.319 1.00 89.62 98 ALA A C 1
ATOM 719 O O . ALA A 1 98 ? -8.106 1.785 -3.188 1.00 89.62 98 ALA A O 1
ATOM 720 N N . TRP A 1 99 ? -8.131 -0.452 -2.863 1.00 91.81 99 TRP A N 1
ATOM 721 C CA . TRP A 1 99 ? -9.147 -0.469 -1.821 1.00 91.81 99 TRP A CA 1
ATOM 722 C C . TRP A 1 99 ? -8.444 -0.620 -0.480 1.00 91.81 99 TRP A C 1
ATOM 724 O O . TRP A 1 99 ? -7.542 -1.438 -0.339 1.00 91.81 99 TRP A O 1
ATOM 734 N N . PHE A 1 100 ? -8.853 0.172 0.501 1.00 91.25 100 PHE A N 1
ATOM 735 C CA . PHE A 1 100 ? -8.376 0.052 1.870 1.00 91.25 100 PHE A CA 1
ATOM 736 C C . PHE A 1 100 ? -9.513 0.400 2.821 1.00 91.25 100 PHE A C 1
ATOM 738 O O . PHE A 1 100 ? -10.420 1.168 2.485 1.00 91.25 100 PHE A O 1
ATOM 745 N N . LYS A 1 101 ? -9.448 -0.159 4.024 1.00 90.69 101 LYS A N 1
ATOM 746 C CA . LYS A 1 101 ? -10.339 0.165 5.129 1.00 90.69 101 LYS A CA 1
ATOM 747 C C . LYS A 1 101 ? -9.477 0.412 6.356 1.00 90.69 101 LYS A C 1
ATOM 749 O O . LYS A 1 101 ? -8.504 -0.295 6.577 1.00 90.69 101 LYS A O 1
ATOM 754 N N . VAL A 1 102 ? -9.841 1.423 7.130 1.00 87.50 102 VAL A N 1
ATOM 755 C CA . VAL A 1 102 ? -9.234 1.704 8.430 1.00 87.50 102 VAL A CA 1
ATOM 756 C C . VAL A 1 102 ? -10.338 1.751 9.474 1.00 87.50 102 VAL A C 1
ATOM 758 O O . VAL A 1 102 ? -11.420 2.274 9.198 1.00 87.50 102 VAL A O 1
ATOM 761 N N . ASP A 1 103 ? -10.069 1.230 10.667 1.00 85.88 103 ASP A N 1
ATOM 762 C CA . ASP A 1 103 ? -11.018 1.301 11.785 1.00 85.88 103 ASP A CA 1
ATOM 763 C C . ASP A 1 103 ? -11.124 2.719 12.357 1.00 85.88 103 ASP A C 1
ATOM 765 O O . ASP A 1 103 ? -12.163 3.126 12.876 1.00 85.88 103 ASP A O 1
ATOM 769 N N . GLY A 1 104 ? -10.059 3.508 12.211 1.00 82.94 104 GLY A N 1
ATOM 770 C CA . GLY A 1 104 ? -10.060 4.919 12.554 1.00 82.94 104 GLY A CA 1
ATOM 771 C C . GLY A 1 104 ? -8.742 5.608 12.230 1.00 82.94 104 GLY A C 1
ATOM 772 O O . GLY A 1 104 ? -7.692 4.984 12.103 1.00 82.94 104 GLY A O 1
ATOM 773 N N . PHE A 1 105 ? -8.791 6.933 12.138 1.00 80.44 105 PHE A N 1
ATOM 774 C CA . PHE A 1 105 ? -7.612 7.774 11.944 1.00 80.44 105 PHE A CA 1
ATOM 775 C C . PHE A 1 105 ? -6.969 8.108 13.295 1.00 80.44 105 PHE A C 1
ATOM 777 O O . PHE A 1 105 ? -7.083 9.220 13.804 1.00 80.44 105 PHE A O 1
ATOM 784 N N . THR A 1 106 ? -6.346 7.107 13.919 1.00 82.19 106 THR A N 1
ATOM 785 C CA . THR A 1 106 ? -5.772 7.223 15.275 1.00 82.19 106 THR A CA 1
ATOM 786 C C . THR A 1 106 ? -4.297 7.625 15.278 1.00 82.19 106 THR A C 1
ATOM 788 O O . THR A 1 106 ? -3.759 8.007 16.318 1.00 82.19 106 THR A O 1
ATOM 791 N N . LYS A 1 107 ? -3.635 7.576 14.116 1.00 84.31 107 LYS A N 1
ATOM 792 C CA . LYS A 1 107 ? -2.250 8.012 13.916 1.00 84.31 107 LYS A CA 1
ATOM 793 C C . LYS A 1 107 ? -2.236 9.357 13.189 1.00 84.31 107 LYS A C 1
ATOM 795 O O . LYS A 1 107 ? -2.996 9.577 12.248 1.00 84.31 107 LYS A O 1
ATOM 800 N N . SER A 1 108 ? -1.334 10.255 13.589 1.00 87.38 108 SER A N 1
ATOM 801 C CA . SER A 1 108 ? -1.109 11.523 12.874 1.00 87.38 108 SER A CA 1
ATOM 802 C C . SER A 1 108 ? -0.548 11.301 11.467 1.00 87.38 108 SER A C 1
ATOM 804 O O . SER A 1 108 ? -0.724 12.146 10.587 1.00 87.38 108 SER A O 1
ATOM 806 N N . TRP A 1 109 ? 0.099 10.155 11.251 1.00 87.81 109 TRP A N 1
ATOM 807 C CA . TRP A 1 109 ? 0.660 9.740 9.980 1.00 87.81 109 TRP A CA 1
ATOM 808 C C . TRP A 1 109 ? 0.639 8.212 9.853 1.00 87.81 109 TRP A C 1
ATOM 810 O O . TRP A 1 109 ? 1.019 7.518 10.796 1.00 87.81 109 TRP A O 1
ATOM 820 N N . GLN A 1 110 ? 0.216 7.711 8.689 1.00 87.75 110 GLN A N 1
ATOM 821 C CA . GLN A 1 110 ? 0.317 6.300 8.311 1.00 87.75 110 GLN A CA 1
ATOM 822 C C . GLN A 1 110 ? 0.371 6.167 6.783 1.00 87.75 110 GLN A C 1
ATOM 824 O O . GLN A 1 110 ? -0.422 6.787 6.064 1.00 87.75 110 GLN A O 1
ATOM 829 N N . ALA A 1 111 ? 1.314 5.379 6.269 1.00 89.44 111 ALA A N 1
ATOM 830 C CA . ALA A 1 111 ? 1.357 5.037 4.852 1.00 89.44 111 ALA A CA 1
ATOM 831 C C . ALA A 1 111 ? 0.321 3.950 4.533 1.00 89.44 111 ALA A C 1
ATOM 833 O O . ALA A 1 111 ? 0.178 2.996 5.289 1.00 89.44 111 ALA A O 1
ATOM 834 N N . ILE A 1 112 ? -0.378 4.097 3.405 1.00 90.06 112 ILE A N 1
ATOM 835 C CA . ILE A 1 112 ? -1.200 3.022 2.828 1.00 90.06 112 ILE A CA 1
ATOM 836 C C . ILE A 1 112 ? -0.327 2.228 1.853 1.00 90.06 112 ILE A C 1
ATOM 838 O O . ILE A 1 112 ? -0.245 1.011 1.929 1.00 90.06 112 ILE A O 1
ATOM 842 N N . ILE A 1 113 ? 0.358 2.936 0.948 1.00 89.75 113 ILE A N 1
ATOM 843 C CA . ILE A 1 113 ? 1.338 2.371 0.014 1.00 89.75 113 ILE A CA 1
ATOM 844 C C . ILE A 1 113 ? 2.478 3.375 -0.108 1.00 89.75 113 ILE A C 1
ATOM 846 O O . ILE A 1 113 ? 2.239 4.562 -0.352 1.00 89.75 113 ILE A O 1
ATOM 850 N N . ALA A 1 114 ? 3.71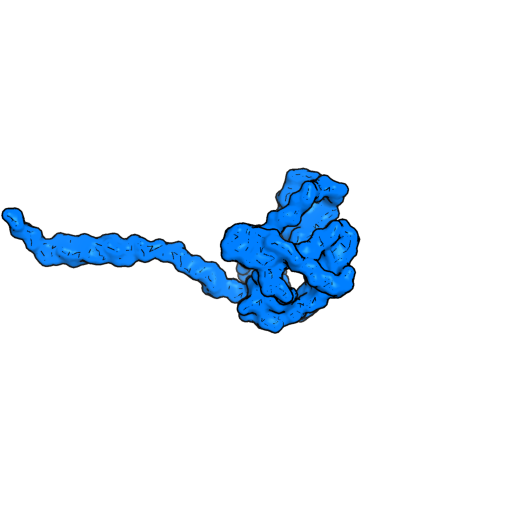9 2.922 0.032 1.00 88.19 114 ALA A N 1
ATOM 851 C CA . ALA A 1 114 ? 4.880 3.783 -0.127 1.00 88.19 114 ALA A CA 1
ATOM 852 C C . ALA A 1 114 ? 6.030 3.059 -0.821 1.00 88.19 114 ALA A C 1
ATOM 854 O O . ALA A 1 114 ? 6.290 1.885 -0.583 1.00 88.19 114 ALA A O 1
ATOM 855 N N . LYS A 1 115 ? 6.775 3.816 -1.626 1.00 84.50 115 LYS A N 1
ATOM 856 C CA . LYS A 1 115 ?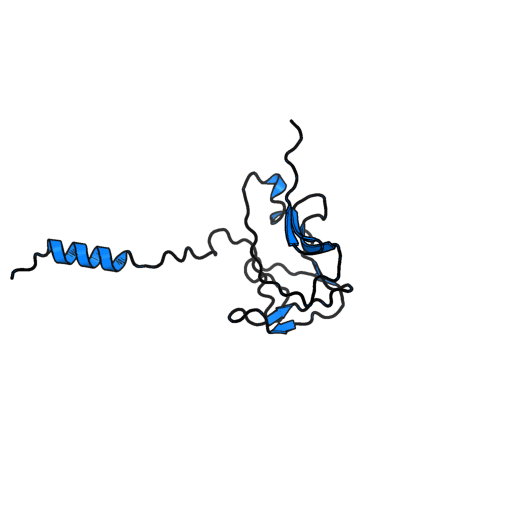 8.109 3.452 -2.093 1.00 84.50 115 LYS A CA 1
ATOM 857 C C . LYS A 1 115 ? 9.079 4.492 -1.564 1.00 84.50 115 LYS A C 1
ATOM 859 O O . LYS A 1 115 ? 8.873 5.678 -1.809 1.00 84.50 115 LYS A O 1
ATOM 864 N N . GLY A 1 116 ? 10.134 4.049 -0.877 1.00 78.25 116 GLY A N 1
ATOM 865 C CA . GLY A 1 116 ? 11.191 4.928 -0.364 1.00 78.25 116 GLY A CA 1
ATOM 866 C C . GLY A 1 116 ? 10.609 6.086 0.444 1.00 78.25 116 GLY A C 1
ATOM 867 O O . GLY A 1 116 ? 10.537 7.209 -0.054 1.00 78.25 116 GLY A O 1
ATOM 868 N N . GLU A 1 117 ? 10.121 5.801 1.651 1.00 73.31 117 GLU A N 1
ATOM 869 C CA . GLU A 1 117 ? 9.428 6.766 2.503 1.00 73.31 117 GLU A CA 1
ATOM 870 C C . GLU A 1 117 ? 10.192 8.103 2.592 1.00 73.31 117 GLU A C 1
ATOM 872 O O . GLU A 1 117 ? 11.298 8.190 3.113 1.00 73.31 117 GLU A O 1
ATOM 877 N N . GLY A 1 118 ? 9.624 9.157 1.995 1.00 67.38 118 GLY A N 1
ATOM 878 C CA . GLY A 1 118 ? 10.233 10.495 1.968 1.00 67.38 118 GLY A CA 1
ATOM 879 C C . GLY A 1 118 ? 11.195 10.772 0.808 1.00 67.38 118 GLY A C 1
ATOM 880 O O . GLY A 1 118 ? 11.468 11.940 0.542 1.00 67.38 118 GLY A O 1
ATOM 881 N N . SER A 1 119 ? 11.641 9.754 0.073 1.00 75.44 119 SER A N 1
ATOM 882 C CA . SER A 1 119 ? 12.583 9.877 -1.048 1.00 75.44 119 SER A CA 1
ATOM 883 C C . SER A 1 119 ? 11.987 9.553 -2.424 1.00 75.44 119 SER A C 1
ATOM 885 O O . SER A 1 119 ? 12.598 9.916 -3.431 1.00 75.44 119 SER A O 1
ATOM 887 N N . SER A 1 120 ? 10.813 8.907 -2.500 1.00 82.50 120 SER A N 1
ATOM 888 C CA . SER A 1 120 ? 10.100 8.641 -3.766 1.00 82.50 120 SER A CA 1
ATOM 889 C C . SER A 1 120 ? 8.611 9.017 -3.715 1.00 82.50 120 SER A C 1
ATOM 891 O O . SER A 1 120 ? 8.290 10.205 -3.735 1.00 82.50 120 SER A O 1
ATOM 893 N N . TRP A 1 121 ? 7.687 8.053 -3.682 1.00 85.81 121 TRP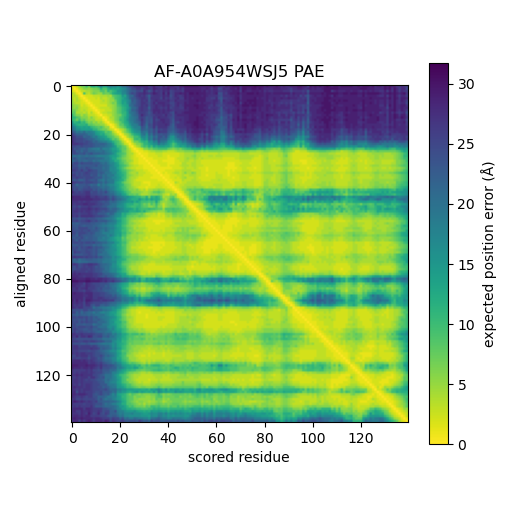 A N 1
ATOM 894 C CA . TRP A 1 121 ? 6.246 8.308 -3.779 1.00 85.81 121 TRP A CA 1
ATOM 895 C C . TRP A 1 121 ? 5.464 7.575 -2.691 1.00 85.81 121 TRP A C 1
ATOM 897 O O . TRP A 1 121 ? 5.921 6.570 -2.147 1.00 85.81 121 TRP A O 1
ATOM 907 N N . ARG A 1 122 ? 4.285 8.102 -2.346 1.00 89.00 122 ARG A N 1
ATOM 908 C CA . ARG A 1 122 ? 3.377 7.470 -1.384 1.00 89.00 122 ARG A CA 1
ATOM 909 C C . ARG A 1 122 ? 1.928 7.908 -1.546 1.00 89.00 122 ARG A C 1
ATOM 911 O O . ARG A 1 122 ? 1.650 9.071 -1.853 1.00 89.00 122 ARG A O 1
ATOM 918 N N . LEU A 1 123 ? 1.041 6.986 -1.199 1.00 90.81 123 LEU A N 1
ATOM 919 C CA . LEU A 1 123 ? -0.328 7.236 -0.775 1.00 90.81 123 LEU A CA 1
ATOM 920 C C . LEU A 1 123 ? -0.377 7.077 0.750 1.00 90.81 123 LEU A C 1
ATOM 922 O O . LEU A 1 123 ? 0.023 6.042 1.284 1.00 90.81 123 LEU A O 1
ATOM 926 N N . ALA A 1 124 ? -0.816 8.110 1.461 1.00 90.19 124 ALA A N 1
ATOM 927 C CA . ALA A 1 124 ? -0.788 8.127 2.922 1.00 90.19 124 ALA A CA 1
ATOM 928 C C . ALA A 1 124 ? -1.997 8.853 3.505 1.00 90.19 124 ALA A C 1
ATOM 930 O O . ALA A 1 124 ? -2.658 9.631 2.818 1.00 90.19 124 ALA A O 1
ATOM 931 N N . ILE A 1 125 ? -2.230 8.640 4.794 1.00 88.00 125 ILE A N 1
ATOM 932 C CA . ILE A 1 125 ? -3.199 9.388 5.586 1.00 88.00 125 ILE A CA 1
ATOM 933 C C . ILE A 1 125 ? -2.452 10.321 6.538 1.00 88.00 125 ILE A C 1
ATOM 935 O O . ILE A 1 125 ? -1.523 9.900 7.230 1.00 88.00 125 ILE A O 1
ATOM 939 N N . LEU A 1 126 ? -2.883 11.584 6.584 1.00 85.31 126 LEU A N 1
ATOM 940 C CA . LEU A 1 126 ? -2.454 12.579 7.566 1.00 85.31 126 LEU A CA 1
ATOM 941 C C . LEU A 1 126 ? -3.659 13.085 8.341 1.00 85.31 126 LEU A C 1
ATOM 943 O O . LEU A 1 126 ? -4.493 13.774 7.757 1.00 85.31 126 LEU A O 1
ATOM 947 N N . THR A 1 127 ? -3.688 12.806 9.646 1.00 79.81 127 THR A N 1
ATOM 948 C CA . THR A 1 127 ? -4.683 13.228 10.655 1.00 79.81 127 THR A CA 1
ATOM 949 C C . THR A 1 127 ? -6.153 12.956 10.298 1.00 79.81 127 THR A C 1
ATOM 951 O O . THR A 1 127 ? -6.852 12.279 11.038 1.00 79.81 127 THR A O 1
ATOM 954 N N . SER A 1 128 ? -6.651 13.502 9.193 1.00 78.38 128 SER A N 1
ATOM 955 C CA . SER A 1 128 ? -8.034 13.418 8.728 1.00 78.38 128 SER A CA 1
ATOM 956 C C . SER A 1 128 ? -8.194 13.371 7.202 1.00 78.38 128 SER A C 1
ATOM 958 O O . SER A 1 128 ? -9.325 13.364 6.723 1.00 78.38 128 SER A O 1
ATOM 960 N N . HIS A 1 129 ? -7.111 13.365 6.415 1.00 82.50 129 HIS A N 1
ATOM 961 C CA . HIS A 1 129 ? -7.203 13.337 4.953 1.00 82.50 129 HIS A CA 1
ATOM 962 C C . HIS A 1 129 ? -6.199 12.376 4.317 1.00 82.50 129 HIS A C 1
ATOM 964 O O . HIS A 1 129 ? -5.102 12.154 4.829 1.00 82.50 129 HIS A O 1
ATOM 970 N N . CYS A 1 130 ? -6.583 11.828 3.165 1.00 87.19 130 CYS A N 1
ATOM 971 C CA . CYS A 1 130 ? -5.663 11.122 2.284 1.00 87.19 130 CYS A CA 1
ATOM 972 C C . CYS A 1 130 ? -4.810 12.137 1.524 1.00 87.19 130 CYS A C 1
ATOM 974 O O . CYS A 1 130 ? -5.300 13.189 1.111 1.00 87.19 130 CYS A O 1
ATOM 976 N N . LEU A 1 131 ? -3.547 11.802 1.294 1.00 88.81 131 LEU A N 1
ATOM 977 C CA . LEU A 1 131 ? -2.672 12.56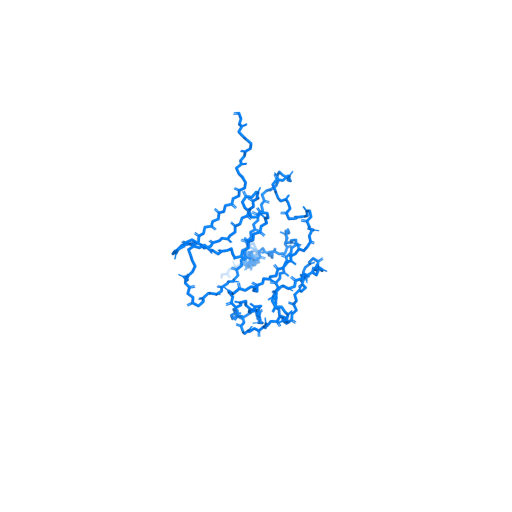7 0.427 1.00 88.81 131 LEU A CA 1
ATOM 978 C C . LEU A 1 131 ? -1.878 11.671 -0.509 1.00 88.81 131 LEU A C 1
ATOM 980 O O . LEU A 1 131 ? -1.539 10.530 -0.196 1.00 88.81 131 LEU A O 1
ATOM 984 N N . TRP A 1 132 ? -1.536 12.257 -1.648 1.00 86.81 132 TRP A N 1
ATOM 985 C CA . TRP A 1 132 ? -0.627 11.708 -2.635 1.00 86.81 132 TRP A CA 1
ATOM 986 C C . TRP A 1 132 ? 0.616 12.593 -2.713 1.00 86.81 132 TRP A C 1
ATOM 988 O O . TRP A 1 132 ? 0.504 13.819 -2.792 1.00 86.81 132 TRP A O 1
ATOM 998 N N . ARG A 1 133 ? 1.809 11.990 -2.692 1.00 84.88 133 ARG A N 1
ATOM 999 C CA . ARG A 1 133 ? 3.077 12.697 -2.935 1.00 84.88 133 ARG A CA 1
ATOM 1000 C C . ARG A 1 133 ? 3.975 11.882 -3.854 1.00 84.88 133 ARG A C 1
ATOM 1002 O O . ARG A 1 133 ? 4.097 10.675 -3.684 1.00 84.88 133 ARG A O 1
ATOM 1009 N N . CYS A 1 134 ? 4.656 12.573 -4.761 1.00 82.25 134 CYS A N 1
ATOM 1010 C CA . CYS A 1 134 ? 5.763 12.051 -5.557 1.00 82.25 134 CYS A CA 1
ATOM 1011 C C . CYS A 1 134 ? 7.039 12.860 -5.274 1.00 82.25 134 CYS A C 1
ATOM 1013 O O . CYS A 1 134 ? 6.991 13.906 -4.613 1.00 82.25 134 CYS A O 1
ATOM 1015 N N . LYS A 1 135 ? 8.182 12.366 -5.757 1.00 74.62 135 LYS A N 1
ATOM 1016 C CA . LYS A 1 135 ? 9.463 13.061 -5.643 1.00 74.62 135 LYS A CA 1
ATOM 1017 C C . LYS A 1 135 ? 9.376 14.399 -6.393 1.00 74.62 135 LYS A C 1
ATOM 1019 O O . LYS A 1 135 ? 8.921 14.400 -7.537 1.00 74.62 135 LYS A O 1
ATOM 1024 N N . PRO A 1 136 ? 9.802 15.525 -5.791 1.00 66.50 136 PRO A N 1
ATOM 1025 C CA . PRO A 1 136 ? 9.900 16.786 -6.516 1.00 66.50 136 PRO A CA 1
ATOM 1026 C C . PRO A 1 136 ? 10.807 16.626 -7.745 1.00 66.50 136 PRO A C 1
ATOM 1028 O O . PRO A 1 136 ? 11.791 15.881 -7.664 1.00 66.50 136 PRO A O 1
ATOM 1031 N N . PRO A 1 137 ? 10.537 17.336 -8.855 1.00 63.72 137 PRO A N 1
ATOM 1032 C CA . PRO A 1 137 ? 11.513 17.453 -9.930 1.00 63.72 137 PRO A CA 1
ATOM 1033 C C . PRO A 1 137 ? 12.843 17.983 -9.365 1.00 63.72 137 PRO A C 1
ATOM 1035 O O . PRO A 1 137 ? 12.820 18.732 -8.380 1.00 63.72 137 PRO A O 1
ATOM 1038 N N . PRO A 1 138 ? 13.997 17.635 -9.960 1.00 66.25 138 PRO A N 1
ATOM 1039 C CA . PRO A 1 138 ? 15.253 18.303 -9.639 1.00 66.25 138 PRO A CA 1
ATOM 1040 C C . PRO A 1 138 ? 15.069 19.823 -9.729 1.00 66.25 138 PRO A C 1
ATOM 1042 O O . PRO A 1 138 ? 14.407 20.303 -10.652 1.00 66.25 138 PRO A O 1
ATOM 1045 N N . ALA A 1 139 ? 15.619 20.570 -8.770 1.00 63.41 139 ALA A N 1
ATOM 1046 C CA . ALA A 1 139 ? 15.636 22.024 -8.871 1.00 63.41 139 ALA A CA 1
ATOM 1047 C C . ALA A 1 139 ? 16.426 22.409 -10.133 1.00 63.41 139 ALA A C 1
ATOM 1049 O O . ALA A 1 139 ? 17.554 21.943 -10.309 1.00 63.41 139 ALA A O 1
ATOM 1050 N N . ILE A 1 140 ? 15.790 23.181 -11.014 1.00 56.72 140 ILE A N 1
ATOM 1051 C CA . ILE A 1 140 ? 16.419 23.808 -12.184 1.00 56.72 140 ILE A CA 1
ATOM 1052 C C . ILE A 1 140 ? 17.329 24.958 -11.766 1.00 56.72 140 ILE A C 1
ATOM 1054 O O . ILE A 1 140 ? 16.967 25.668 -10.799 1.00 56.72 140 ILE A O 1
#

Radius of gyration: 21.8 Å; Cα contacts (8 Å, |Δi|>4): 161; chains: 1; bounding box: 59×40×63 Å

Mean predicted aligned error: 11.36 Å